Protein AF-A0A2V7G4Q3-F1 (afdb_monomer_lite)

Secondary structure (DSSP, 8-state):
--HHHHHHHHHHHHHHHHHHHHHHHTT-GGGHHHHHHHHHHHHHHHGGGGGHHHHHHHHHHHHHTTTTTT--HHHHHHHHHHHHHHHHHHHHHHHT----S-GGG--HHHHHH-HHHHHHHHHHHHHH-HHHH-

Radius of gyration: 17.04 Å; chains: 1; bounding box: 43×29×50 Å

pLDDT: mean 86.74, std 8.6, range [52.78, 95.44]

Foldseek 3Di:
DDPLVVLLVVLVVLQVQLVLLQCLLVVPCVNPPVSVVSNVQLLQAQALLSNLSSVLSNQLSCQSVCNVPPQHSVNSNVVSVCSSQVVLLVLCLVVVADDDPDSVPGDPSNSNSHDNSNVVNVVCCVVPNSVRSD

Sequence (134 aa):
MTSKARQELVGIGALVVGLFLGLTLLRLPITGSWGERIGSLLWRVFGAGSVLLPVLGIGWALAAFERLGTLSAGRAAALGGGLVVLLPYGIGTVTGAGFGPDYRTWGPTAKLVGVLPAALAHGVHQAVGTAGGV

Structure (mmCIF, N/CA/C/O backbone):
data_AF-A0A2V7G4Q3-F1
#
_entry.id   AF-A0A2V7G4Q3-F1
#
loop_
_atom_site.group_PDB
_atom_site.id
_atom_site.type_symbol
_atom_site.label_atom_id
_atom_site.label_alt_id
_atom_site.label_comp_id
_atom_site.label_asym_id
_atom_site.label_entity_id
_atom_site.label_seq_id
_atom_site.pdbx_PDB_ins_code
_atom_site.Cartn_x
_atom_site.Cartn_y
_atom_site.Cartn_z
_atom_site.occupancy
_atom_site.B_iso_or_equiv
_atom_site.auth_seq_id
_atom_site.auth_comp_id
_atom_site.auth_asym_id
_atom_site.auth_atom_id
_atom_site.pdbx_PDB_model_num
ATOM 1 N N . MET A 1 1 ? -16.862 -10.428 24.537 1.00 59.09 1 MET A N 1
ATOM 2 C CA . MET A 1 1 ? -16.761 -9.171 23.754 1.00 59.09 1 MET A CA 1
ATOM 3 C C . MET A 1 1 ? -17.852 -9.159 22.695 1.00 59.09 1 MET A C 1
ATOM 5 O O . MET A 1 1 ? -18.079 -10.193 22.078 1.00 59.09 1 MET A O 1
ATOM 9 N N . THR A 1 2 ? -18.534 -8.032 22.488 1.00 83.88 2 THR A N 1
ATOM 10 C CA . THR A 1 2 ? -19.569 -7.899 21.447 1.00 83.88 2 THR A CA 1
ATOM 11 C C . THR A 1 2 ? -18.935 -7.804 20.053 1.00 83.88 2 THR A C 1
ATOM 13 O O . THR A 1 2 ? -17.771 -7.421 19.915 1.00 83.88 2 THR A O 1
ATOM 16 N N . SER A 1 3 ? -19.683 -8.166 19.002 1.00 83.25 3 SER A N 1
ATOM 17 C CA . SER A 1 3 ? -19.181 -8.118 17.615 1.00 83.25 3 SER A CA 1
ATOM 18 C C . SER A 1 3 ? -18.736 -6.713 17.202 1.00 83.25 3 SER A C 1
ATOM 20 O O . SER A 1 3 ? -17.688 -6.548 16.581 1.00 83.25 3 SER A O 1
ATOM 22 N N . LYS A 1 4 ? -19.492 -5.706 17.644 1.00 85.25 4 LYS A N 1
ATOM 23 C CA . LYS A 1 4 ? -19.222 -4.292 17.396 1.00 85.25 4 LYS A CA 1
ATOM 24 C C . LYS A 1 4 ? -17.910 -3.819 18.027 1.00 85.25 4 LYS A C 1
ATOM 26 O O . LYS A 1 4 ? -17.068 -3.275 17.326 1.00 85.25 4 LYS A O 1
ATOM 31 N N . ALA A 1 5 ? -17.682 -4.122 19.307 1.00 86.88 5 ALA A N 1
ATOM 32 C CA . ALA A 1 5 ? -16.458 -3.711 20.003 1.00 86.88 5 ALA A CA 1
ATOM 33 C C . ALA A 1 5 ? -15.187 -4.296 19.359 1.00 86.88 5 ALA A C 1
ATOM 35 O O . ALA A 1 5 ? -14.160 -3.629 19.270 1.00 86.88 5 ALA A O 1
ATOM 36 N N . ARG A 1 6 ? -15.253 -5.539 18.862 1.00 86.88 6 ARG A N 1
ATOM 37 C CA . ARG A 1 6 ? -14.144 -6.150 18.113 1.00 86.88 6 ARG A CA 1
ATOM 38 C C . ARG A 1 6 ? -13.882 -5.417 16.795 1.00 86.88 6 ARG A C 1
ATOM 40 O O . ARG A 1 6 ? -12.728 -5.233 16.427 1.00 86.88 6 ARG A O 1
ATOM 47 N N . GLN A 1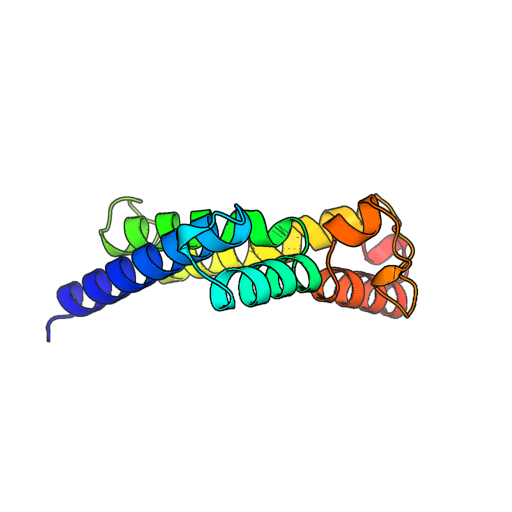 7 ? -14.935 -5.021 16.087 1.00 87.38 7 GLN A N 1
ATOM 48 C CA . GLN A 1 7 ? -14.814 -4.310 14.819 1.00 87.38 7 GLN A CA 1
ATOM 49 C C . GLN A 1 7 ? -14.208 -2.917 15.012 1.00 87.38 7 GLN A C 1
ATOM 51 O O . GLN A 1 7 ? -13.263 -2.567 14.313 1.00 87.38 7 GLN A O 1
ATOM 56 N N . GLU A 1 8 ? -14.672 -2.166 16.008 1.00 89.50 8 GLU A N 1
ATOM 57 C CA . GLU A 1 8 ? -14.113 -0.856 16.359 1.00 89.50 8 GLU A CA 1
ATOM 58 C C . GLU A 1 8 ? -12.635 -0.960 16.764 1.00 89.50 8 GLU A C 1
ATOM 60 O O . GLU A 1 8 ? -11.821 -0.161 16.309 1.00 89.50 8 GLU A O 1
ATOM 65 N N . LEU A 1 9 ? -12.249 -1.995 17.523 1.00 92.25 9 LEU A N 1
ATOM 66 C CA . LEU A 1 9 ? -10.846 -2.260 17.863 1.00 92.25 9 LEU A CA 1
ATOM 67 C C . LEU A 1 9 ? -9.980 -2.485 16.610 1.00 92.25 9 LEU A C 1
ATOM 69 O O . LEU A 1 9 ? -8.891 -1.922 16.503 1.00 92.25 9 LEU A O 1
ATOM 73 N N . VAL A 1 10 ? -10.469 -3.278 15.649 1.00 89.50 10 VAL A N 1
ATOM 74 C CA . VAL A 1 10 ? -9.794 -3.470 14.353 1.00 89.50 10 VAL A CA 1
ATOM 75 C C . VAL A 1 10 ? -9.679 -2.140 13.609 1.00 89.50 10 VAL A C 1
ATOM 77 O O . VAL A 1 10 ? -8.626 -1.853 13.048 1.00 89.50 10 VAL A O 1
ATOM 80 N N . GLY A 1 11 ? -10.721 -1.306 13.647 1.00 92.06 11 GLY A N 1
ATOM 81 C CA . GLY A 1 11 ? -10.710 0.026 13.049 1.00 92.06 11 GLY A CA 1
ATOM 82 C C . GLY A 1 11 ? -9.651 0.946 13.652 1.00 92.06 11 GLY A C 1
ATOM 83 O O . GLY A 1 11 ? -8.906 1.589 12.918 1.00 92.06 11 GLY A O 1
ATOM 84 N N . ILE A 1 12 ? -9.527 0.966 14.980 1.00 94.00 12 ILE A N 1
ATOM 85 C CA . ILE A 1 12 ? -8.483 1.725 15.681 1.00 94.00 12 ILE A CA 1
ATOM 86 C C . ILE A 1 12 ? -7.100 1.204 15.290 1.00 94.00 12 ILE A C 1
ATOM 88 O O . ILE A 1 12 ? -6.227 1.994 14.939 1.00 94.00 12 ILE A O 1
ATOM 92 N N . GLY A 1 13 ? -6.906 -0.118 15.296 1.00 94.38 13 GLY A N 1
ATOM 93 C CA . GLY A 1 13 ? -5.649 -0.734 14.876 1.00 94.38 13 GLY A CA 1
ATOM 94 C C . GLY A 1 13 ? -5.271 -0.351 13.444 1.00 94.38 13 GLY A C 1
ATOM 95 O O . GLY A 1 13 ? -4.148 0.086 13.201 1.00 94.38 13 GLY A O 1
ATOM 96 N N . ALA A 1 14 ? -6.220 -0.431 12.509 1.00 93.19 14 ALA A N 1
ATOM 97 C CA . ALA A 1 14 ? -6.019 -0.037 11.118 1.00 93.19 14 ALA A CA 1
ATOM 98 C C . ALA A 1 14 ? -5.668 1.452 10.978 1.00 93.19 14 ALA A C 1
ATOM 100 O O . ALA A 1 14 ? -4.779 1.795 10.199 1.00 93.19 14 ALA A O 1
ATOM 101 N N . LEU A 1 15 ? -6.308 2.328 11.760 1.00 93.25 15 LEU A N 1
ATOM 102 C CA . LEU A 1 15 ? -6.021 3.761 11.756 1.00 93.25 15 LEU A CA 1
ATOM 103 C C . LEU A 1 15 ? -4.614 4.059 12.279 1.00 93.25 15 LEU A C 1
ATOM 105 O O . LEU A 1 15 ? -3.873 4.808 11.648 1.00 93.25 15 LEU A O 1
ATOM 109 N N . VAL A 1 16 ? -4.236 3.461 13.412 1.00 95.44 16 VAL A N 1
ATOM 110 C CA . VAL A 1 16 ? -2.910 3.637 14.022 1.00 95.44 16 VAL A CA 1
ATOM 111 C C . VAL A 1 16 ? -1.821 3.150 13.071 1.00 95.44 16 VAL A C 1
ATOM 113 O O . VAL A 1 16 ? -0.852 3.868 12.831 1.00 95.44 16 VAL A O 1
ATOM 116 N N . VAL A 1 17 ? -2.002 1.965 12.481 1.00 93.69 17 VAL A N 1
ATOM 117 C CA . VAL A 1 17 ? -1.076 1.423 11.481 1.00 93.69 17 VAL A CA 1
ATOM 118 C C . VAL A 1 17 ? -1.024 2.328 10.253 1.00 93.69 17 VAL A C 1
ATOM 120 O O . VAL A 1 17 ? 0.064 2.697 9.829 1.00 93.69 17 VAL A O 1
ATOM 123 N N . GLY A 1 18 ? -2.166 2.744 9.703 1.00 93.25 18 GLY A N 1
ATOM 124 C CA . GLY A 1 18 ? -2.221 3.625 8.534 1.00 93.25 18 GLY A CA 1
ATOM 125 C C . GLY A 1 18 ? -1.513 4.959 8.763 1.00 93.25 18 GLY A C 1
ATOM 126 O O . GLY A 1 18 ? -0.705 5.381 7.936 1.00 93.25 18 GLY A O 1
ATOM 127 N N . LEU A 1 19 ? -1.756 5.595 9.910 1.00 92.12 19 LEU A N 1
ATOM 128 C CA . LEU A 1 19 ? -1.099 6.841 10.290 1.00 92.12 19 LEU A CA 1
ATOM 129 C C . LEU A 1 19 ? 0.408 6.644 10.455 1.00 92.12 19 LEU A C 1
ATOM 131 O O . LEU A 1 19 ? 1.183 7.414 9.894 1.00 92.12 19 LEU A O 1
ATOM 135 N N . PHE A 1 20 ? 0.824 5.597 11.173 1.00 92.00 20 PHE A N 1
ATOM 136 C CA . PHE A 1 20 ? 2.237 5.263 11.330 1.00 92.00 20 PHE A CA 1
ATOM 137 C C . PHE A 1 20 ? 2.903 5.083 9.965 1.00 92.00 20 PHE A C 1
ATOM 139 O O . PHE A 1 20 ? 3.893 5.749 9.676 1.00 92.00 20 PHE A O 1
ATOM 146 N N . LEU A 1 21 ? 2.313 4.269 9.087 1.00 92.19 21 LEU A N 1
ATOM 147 C CA . LEU A 1 21 ? 2.810 4.054 7.731 1.00 92.19 21 LEU A CA 1
ATOM 148 C C . LEU A 1 21 ? 2.912 5.368 6.947 1.00 92.19 21 LEU A C 1
ATOM 150 O O . LEU A 1 21 ? 3.928 5.608 6.298 1.00 92.19 21 LEU A O 1
ATOM 154 N N . GLY A 1 22 ? 1.926 6.258 7.070 1.00 90.38 22 GLY A N 1
ATOM 155 C CA . GLY A 1 22 ? 1.963 7.587 6.456 1.00 90.38 22 GLY A CA 1
ATOM 156 C C . GLY A 1 22 ? 3.150 8.419 6.931 1.00 90.38 22 GLY A C 1
ATOM 157 O O . GLY A 1 22 ? 3.910 8.935 6.113 1.00 90.38 22 GLY A O 1
ATOM 158 N N . LEU A 1 23 ? 3.369 8.482 8.245 1.00 89.94 23 LEU A N 1
ATOM 159 C CA . LEU A 1 23 ? 4.505 9.196 8.8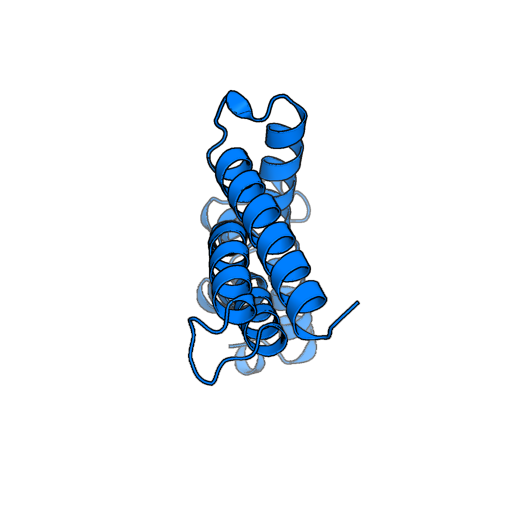30 1.00 89.94 23 LEU A CA 1
ATOM 160 C C . LEU A 1 23 ? 5.849 8.596 8.387 1.00 89.94 23 LEU A C 1
ATOM 162 O O . LEU A 1 23 ? 6.769 9.344 8.052 1.00 89.94 23 LEU A O 1
ATOM 166 N N . THR A 1 24 ? 5.948 7.261 8.323 1.00 88.81 24 THR A N 1
ATOM 167 C CA . THR A 1 24 ? 7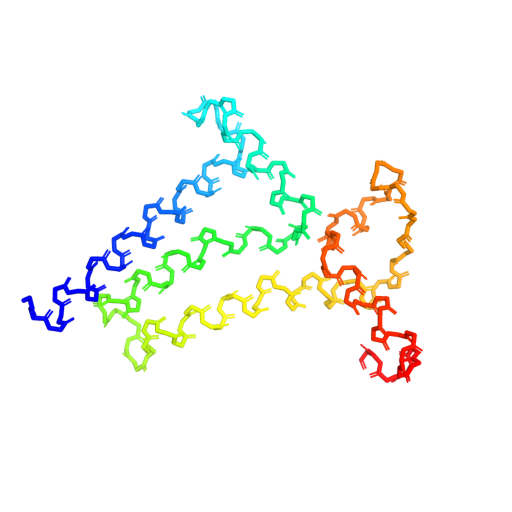.171 6.578 7.867 1.00 88.81 24 THR A CA 1
ATOM 168 C C . THR A 1 24 ? 7.475 6.835 6.391 1.00 88.81 24 THR A C 1
ATOM 170 O O . THR A 1 24 ? 8.635 7.017 6.023 1.00 88.81 24 THR A O 1
ATOM 173 N N . LEU A 1 25 ? 6.448 6.897 5.537 1.00 87.19 25 LEU A N 1
ATOM 174 C CA . LEU A 1 25 ? 6.607 7.138 4.101 1.00 87.19 25 LEU A CA 1
ATOM 175 C C . LEU A 1 25 ? 6.975 8.591 3.798 1.00 87.19 25 LEU A C 1
ATOM 177 O O . LEU A 1 25 ? 7.767 8.839 2.891 1.00 87.19 25 LEU A O 1
ATOM 181 N N . LEU A 1 26 ? 6.475 9.537 4.596 1.00 84.25 26 LEU A N 1
ATOM 182 C CA . LEU A 1 26 ? 6.866 10.948 4.531 1.00 84.25 26 LEU A CA 1
ATOM 183 C C . LEU A 1 26 ? 8.284 11.209 5.067 1.00 84.25 26 LEU A C 1
ATOM 185 O O . LEU A 1 26 ? 8.754 12.342 5.001 1.00 84.25 26 LEU A O 1
ATOM 189 N N . ARG A 1 27 ? 8.972 10.177 5.586 1.00 77.69 27 ARG A N 1
ATOM 190 C CA . ARG A 1 27 ? 10.319 10.263 6.177 1.00 77.69 27 ARG A CA 1
ATOM 191 C C . ARG A 1 27 ? 10.433 11.370 7.223 1.00 77.69 27 ARG A C 1
ATOM 193 O O . ARG A 1 27 ? 11.456 12.044 7.330 1.00 77.69 27 ARG A O 1
ATOM 200 N N . LEU A 1 28 ? 9.371 11.564 8.001 1.00 75.38 28 LEU A N 1
ATOM 201 C CA . LEU A 1 28 ? 9.395 12.526 9.089 1.00 75.38 28 LEU A CA 1
ATOM 202 C C . LEU A 1 28 ? 10.316 11.989 10.198 1.00 75.38 28 LEU A C 1
ATOM 204 O O . LEU A 1 28 ? 10.215 10.808 10.547 1.00 75.38 28 LEU A O 1
ATOM 208 N N . PRO A 1 29 ? 11.166 12.830 10.817 1.00 73.12 29 PRO A N 1
ATOM 209 C CA . PRO A 1 29 ? 12.102 12.403 11.868 1.00 73.12 29 PRO A CA 1
ATOM 210 C C . PRO A 1 29 ? 11.409 11.862 13.136 1.00 73.12 29 PRO A C 1
ATOM 212 O O . PRO A 1 29 ? 12.066 11.400 14.061 1.00 73.12 29 PRO A O 1
ATOM 215 N N . ILE A 1 30 ? 10.075 11.874 13.162 1.00 81.00 30 ILE A N 1
ATOM 216 C CA . ILE A 1 30 ? 9.207 11.421 14.248 1.00 81.00 30 ILE A CA 1
ATOM 217 C C . ILE A 1 30 ? 9.259 9.892 14.422 1.00 81.00 30 ILE A C 1
ATOM 219 O O . ILE A 1 30 ? 9.166 9.398 15.541 1.00 81.00 30 ILE A O 1
ATOM 223 N N . THR A 1 31 ? 9.423 9.118 13.342 1.00 83.69 31 THR A N 1
ATOM 224 C CA . THR A 1 31 ? 9.341 7.640 13.392 1.00 83.69 31 THR A CA 1
ATOM 225 C C . THR A 1 31 ? 10.676 6.936 13.672 1.00 83.69 31 THR A C 1
ATOM 227 O O . THR A 1 31 ? 10.731 5.704 13.722 1.00 83.69 31 THR A O 1
ATOM 230 N N . GLY A 1 32 ? 11.762 7.699 13.837 1.00 86.62 32 GLY A N 1
ATOM 231 C CA . GLY A 1 32 ? 13.108 7.179 14.090 1.00 86.62 32 GLY A CA 1
ATOM 232 C C . GLY A 1 32 ? 13.656 6.262 12.984 1.00 86.62 32 GLY A C 1
ATOM 233 O O . GLY A 1 32 ? 13.129 6.192 11.872 1.00 86.62 32 GLY A O 1
ATOM 234 N N . SER A 1 33 ? 14.719 5.517 13.306 1.00 89.12 33 SER A N 1
ATOM 235 C CA . SER A 1 33 ? 15.419 4.614 12.371 1.00 89.12 33 SER A CA 1
ATOM 236 C C . SER A 1 33 ? 14.558 3.448 11.872 1.00 89.12 33 SER A C 1
ATOM 238 O O . SER A 1 33 ? 14.757 2.940 10.767 1.00 89.12 33 SER A O 1
ATOM 240 N N . TRP A 1 34 ? 13.576 3.026 12.671 1.00 88.25 34 TRP A N 1
ATOM 241 C CA . TRP A 1 34 ? 12.608 2.004 12.282 1.00 88.25 34 TRP A CA 1
ATOM 242 C C . TRP A 1 34 ? 11.698 2.484 11.158 1.00 88.25 34 TRP A C 1
ATOM 244 O O . TRP A 1 34 ? 11.504 1.758 10.184 1.00 88.25 34 TRP A O 1
ATOM 254 N N . GLY A 1 35 ? 11.190 3.713 11.254 1.00 88.75 35 GLY A N 1
ATOM 255 C CA . GLY A 1 35 ? 10.343 4.277 10.213 1.00 88.75 35 GLY A CA 1
ATOM 256 C C . GLY A 1 35 ? 11.060 4.438 8.880 1.00 88.75 35 GLY A C 1
ATOM 257 O O . GLY A 1 35 ? 10.491 4.118 7.843 1.00 88.75 35 GLY A O 1
ATOM 258 N N . GLU A 1 36 ? 12.335 4.825 8.896 1.00 88.94 36 GLU A N 1
ATOM 259 C CA . GLU A 1 36 ? 13.139 4.916 7.675 1.00 88.94 36 GLU A CA 1
ATOM 260 C C . GLU A 1 36 ? 13.314 3.549 6.995 1.00 88.94 36 GLU A C 1
ATOM 262 O O . GLU A 1 36 ? 13.114 3.420 5.784 1.00 88.94 36 GLU A O 1
ATOM 267 N N . ARG A 1 37 ? 13.624 2.500 7.772 1.00 91.75 37 ARG A N 1
ATOM 268 C CA . ARG A 1 37 ? 13.750 1.129 7.247 1.00 91.75 37 ARG A CA 1
ATOM 269 C C . ARG A 1 37 ? 12.432 0.618 6.679 1.00 91.75 37 ARG A C 1
ATOM 271 O O . ARG A 1 37 ? 12.428 0.069 5.579 1.00 91.75 37 ARG A O 1
ATOM 278 N N . ILE A 1 38 ? 11.330 0.810 7.403 1.00 92.88 38 ILE A N 1
ATOM 279 C CA . ILE A 1 38 ? 9.995 0.375 6.977 1.00 92.88 38 ILE A CA 1
ATOM 280 C C . ILE A 1 38 ? 9.560 1.143 5.728 1.00 92.88 38 ILE A C 1
ATOM 282 O O . ILE A 1 38 ? 9.178 0.519 4.743 1.00 92.88 38 ILE A O 1
ATOM 286 N N . GLY A 1 39 ? 9.681 2.471 5.718 1.00 92.31 39 GLY A N 1
ATOM 287 C CA . GLY A 1 39 ? 9.327 3.302 4.568 1.00 92.31 39 GLY A CA 1
ATOM 288 C C . GLY A 1 39 ? 10.152 2.957 3.325 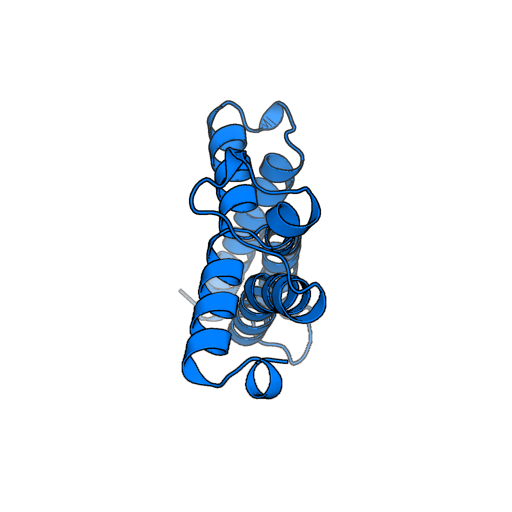1.00 92.31 39 GLY A C 1
ATOM 289 O O . GLY A 1 39 ? 9.600 2.804 2.238 1.00 92.31 39 GLY A O 1
ATOM 290 N N . SER A 1 40 ? 11.464 2.748 3.486 1.00 92.00 40 SER A N 1
ATOM 291 C CA . SER A 1 40 ? 12.354 2.308 2.403 1.00 92.00 40 SER A CA 1
ATOM 292 C C . SER A 1 40 ? 11.978 0.923 1.870 1.00 92.00 40 SER A C 1
ATOM 294 O O . SER A 1 40 ? 11.928 0.718 0.656 1.00 92.00 40 SER A O 1
ATOM 296 N N . LEU A 1 41 ? 11.655 -0.021 2.762 1.00 94.25 41 LEU A N 1
ATOM 297 C CA . LEU A 1 41 ? 11.204 -1.356 2.381 1.00 94.25 41 LEU A CA 1
ATOM 298 C C . LEU A 1 41 ? 9.872 -1.303 1.626 1.00 94.25 41 LEU A C 1
ATOM 300 O O . LEU A 1 41 ? 9.759 -1.916 0.570 1.00 94.25 41 LEU A O 1
ATOM 304 N N . LEU A 1 42 ? 8.889 -0.553 2.125 1.00 94.31 42 LEU A N 1
ATOM 305 C CA . LEU A 1 42 ? 7.579 -0.416 1.488 1.00 94.31 42 LEU A CA 1
ATOM 306 C C . LEU A 1 42 ? 7.686 0.217 0.107 1.00 94.31 42 LEU A C 1
ATOM 308 O O . LEU A 1 42 ? 7.107 -0.309 -0.839 1.00 94.31 42 LEU A O 1
ATOM 312 N N . TRP A 1 43 ? 8.475 1.283 -0.024 1.00 94.44 43 TRP A N 1
ATOM 313 C CA . TRP A 1 43 ? 8.738 1.907 -1.315 1.00 94.44 43 TRP A CA 1
ATOM 314 C C . TRP A 1 43 ? 9.440 0.943 -2.276 1.00 94.44 43 TRP A C 1
ATOM 316 O O . TRP A 1 43 ? 9.071 0.834 -3.438 1.00 94.44 43 TRP A O 1
ATOM 326 N N . ARG A 1 44 ? 10.431 0.181 -1.800 1.00 93.81 44 ARG A N 1
ATOM 327 C CA . ARG A 1 44 ? 11.126 -0.809 -2.632 1.00 93.81 44 ARG A CA 1
ATOM 328 C C . ARG A 1 44 ? 10.205 -1.947 -3.074 1.00 93.81 44 ARG A C 1
ATOM 330 O O . ARG A 1 44 ? 10.305 -2.393 -4.212 1.00 93.81 44 ARG A O 1
ATOM 337 N N . VAL A 1 45 ? 9.347 -2.448 -2.188 1.00 94.44 45 VAL A N 1
ATOM 338 C CA . VAL A 1 45 ? 8.493 -3.614 -2.462 1.00 94.44 45 VAL A CA 1
ATOM 339 C C . VAL A 1 45 ? 7.277 -3.232 -3.302 1.00 94.44 45 VAL A C 1
ATOM 341 O O . VAL A 1 45 ? 7.021 -3.894 -4.304 1.00 94.44 45 VAL A O 1
ATOM 344 N N . PHE A 1 46 ? 6.558 -2.175 -2.921 1.00 94.25 46 PHE A N 1
ATOM 345 C CA . PHE A 1 46 ? 5.271 -1.790 -3.515 1.00 94.25 46 PHE A CA 1
ATOM 346 C C . PHE A 1 46 ? 5.342 -0.555 -4.422 1.00 94.25 46 PHE A C 1
ATOM 348 O O . PHE A 1 46 ? 4.343 -0.213 -5.053 1.00 94.25 46 PHE A O 1
ATOM 355 N N . GLY A 1 47 ? 6.483 0.138 -4.482 1.00 93.69 47 GLY A N 1
ATOM 356 C CA . GLY A 1 47 ? 6.628 1.347 -5.290 1.00 93.69 47 GLY A CA 1
ATOM 357 C C . GLY A 1 47 ? 5.623 2.422 -4.879 1.00 93.69 47 GLY A C 1
ATOM 358 O O . GLY A 1 47 ? 5.337 2.615 -3.699 1.00 93.69 47 GLY A O 1
ATOM 359 N N . ALA A 1 48 ? 5.018 3.071 -5.870 1.00 93.81 48 ALA A N 1
ATOM 360 C CA . ALA A 1 48 ? 3.960 4.060 -5.700 1.00 93.81 48 ALA A CA 1
ATOM 361 C C . ALA A 1 48 ? 2.724 3.502 -4.972 1.00 93.81 48 ALA A C 1
ATOM 363 O O . ALA A 1 48 ? 2.012 4.258 -4.311 1.00 93.81 48 ALA A O 1
ATOM 364 N N . GLY A 1 49 ? 2.495 2.184 -5.019 1.00 93.56 49 GLY A N 1
ATOM 365 C CA . GLY A 1 49 ? 1.425 1.525 -4.273 1.00 93.56 49 GLY A CA 1
ATOM 366 C C . GLY A 1 49 ? 1.534 1.719 -2.759 1.00 93.56 49 GLY A C 1
ATOM 367 O O . GLY A 1 49 ? 0.516 1.736 -2.068 1.00 93.56 49 GLY A O 1
ATOM 368 N N . SER A 1 50 ? 2.738 1.963 -2.224 1.00 94.44 50 SER A N 1
ATOM 369 C CA . SER A 1 50 ? 2.915 2.215 -0.790 1.00 94.44 50 SER A CA 1
ATOM 370 C C . SER A 1 50 ? 2.167 3.461 -0.312 1.00 94.44 50 SER A C 1
ATOM 372 O O . SER A 1 50 ? 1.732 3.502 0.834 1.00 94.44 50 SER A O 1
ATOM 374 N N . VAL A 1 51 ? 1.969 4.460 -1.182 1.00 93.06 51 VAL A N 1
ATOM 375 C CA . VAL A 1 51 ? 1.243 5.706 -0.865 1.00 93.06 51 VAL A CA 1
ATOM 376 C C . VAL A 1 51 ? -0.230 5.438 -0.541 1.00 93.06 51 VAL A C 1
ATOM 378 O O . VAL A 1 51 ? -0.868 6.226 0.152 1.00 93.06 51 VAL A O 1
ATOM 381 N N . LEU A 1 52 ? -0.769 4.299 -0.981 1.00 93.81 52 LEU A N 1
ATOM 382 C CA . LEU A 1 52 ? -2.139 3.893 -0.689 1.00 93.81 52 LEU A CA 1
ATOM 383 C C . LEU A 1 52 ? -2.284 3.182 0.662 1.00 93.81 52 LEU A C 1
ATOM 385 O O . LEU A 1 52 ? -3.399 3.079 1.159 1.00 93.81 52 LEU A O 1
ATOM 389 N N . LEU A 1 53 ? -1.199 2.727 1.300 1.00 94.00 53 LEU A N 1
ATOM 390 C CA . LEU A 1 53 ? -1.268 2.035 2.598 1.00 94.00 53 LEU A CA 1
ATOM 391 C C . LEU A 1 53 ? -1.818 2.912 3.742 1.00 94.00 53 LEU A C 1
ATOM 393 O O . LEU A 1 53 ? -2.643 2.423 4.517 1.00 94.00 53 LEU A O 1
ATOM 397 N N . PRO A 1 54 ? -1.445 4.200 3.866 1.00 92.81 54 PRO A N 1
ATOM 398 C CA . PRO A 1 54 ? -2.064 5.093 4.844 1.00 92.81 54 PRO A CA 1
ATOM 399 C C . PRO A 1 54 ? -3.554 5.308 4.556 1.00 92.81 54 PRO A C 1
ATOM 401 O O . PRO A 1 54 ? -4.380 5.257 5.467 1.00 92.81 54 PRO A O 1
ATOM 404 N N . VAL A 1 55 ? -3.905 5.479 3.275 1.00 93.38 55 VAL A N 1
ATOM 405 C CA . VAL A 1 55 ? -5.292 5.661 2.817 1.00 93.38 55 VAL A CA 1
ATOM 406 C C . VAL A 1 55 ? -6.130 4.414 3.106 1.00 93.38 55 VAL A C 1
ATOM 408 O O . VAL A 1 55 ? -7.257 4.535 3.577 1.00 93.38 55 VAL A O 1
ATOM 411 N N . LEU A 1 56 ? -5.567 3.220 2.903 1.00 92.94 56 LEU A N 1
ATOM 412 C CA . LEU A 1 56 ? -6.165 1.941 3.282 1.00 92.94 56 LEU A CA 1
ATOM 413 C C . LEU A 1 56 ? -6.475 1.907 4.779 1.00 92.94 56 LEU A C 1
ATOM 415 O O . LEU A 1 56 ? -7.587 1.545 5.147 1.00 92.94 56 LEU A O 1
ATOM 419 N N . GLY A 1 57 ? -5.521 2.280 5.637 1.00 92.75 57 GLY A N 1
ATOM 420 C CA . GLY A 1 57 ? -5.734 2.289 7.087 1.00 92.75 57 GLY A CA 1
ATOM 421 C C . GLY A 1 57 ? -6.887 3.207 7.498 1.00 92.75 57 GLY A C 1
ATOM 422 O O . GLY A 1 57 ? -7.746 2.805 8.282 1.00 92.75 57 GLY A O 1
ATOM 423 N N . ILE A 1 58 ? -6.971 4.396 6.892 1.00 91.81 58 ILE A N 1
ATOM 424 C CA . ILE A 1 58 ? -8.081 5.338 7.102 1.00 91.81 58 ILE A CA 1
ATOM 425 C C . ILE A 1 58 ? -9.401 4.749 6.588 1.00 91.81 58 ILE A C 1
ATOM 427 O O . ILE A 1 58 ? -10.387 4.714 7.320 1.00 91.81 58 ILE A O 1
ATOM 431 N N . GLY A 1 59 ? -9.435 4.251 5.350 1.00 91.31 59 GLY A N 1
ATOM 432 C CA . GLY A 1 59 ? -10.640 3.682 4.744 1.00 91.31 59 GLY A CA 1
ATOM 433 C C . GLY A 1 59 ? -11.156 2.454 5.497 1.00 91.31 59 GLY A C 1
ATOM 434 O O . GLY A 1 59 ? -12.358 2.310 5.713 1.00 91.31 59 GLY A O 1
ATOM 435 N N . TRP A 1 60 ? -10.253 1.598 5.972 1.00 92.00 60 TRP A N 1
ATOM 436 C CA . TRP A 1 60 ? -10.600 0.441 6.788 1.00 92.00 60 TRP A CA 1
ATOM 437 C C . TRP A 1 60 ? -11.145 0.868 8.154 1.00 92.00 60 TRP A C 1
ATOM 439 O O . TRP A 1 60 ? -12.179 0.355 8.581 1.00 92.00 60 TRP A O 1
ATOM 449 N N . ALA A 1 61 ? -10.532 1.857 8.809 1.00 92.88 61 ALA A N 1
ATOM 450 C CA . ALA A 1 61 ? -11.061 2.413 10.049 1.00 92.88 61 ALA A CA 1
ATOM 451 C C . ALA A 1 61 ? -12.477 2.973 9.858 1.00 92.88 61 ALA A C 1
ATOM 453 O O . ALA A 1 61 ? -13.391 2.614 10.598 1.00 92.88 61 ALA A O 1
ATOM 454 N N . LEU A 1 62 ? -12.694 3.779 8.816 1.00 91.50 62 LEU A N 1
ATOM 455 C CA . LEU A 1 62 ? -14.012 4.329 8.497 1.00 91.50 62 LEU A CA 1
ATOM 456 C C . LEU A 1 62 ? -15.052 3.227 8.254 1.00 91.50 62 LEU A C 1
ATOM 458 O O . LEU A 1 62 ? -16.168 3.317 8.764 1.00 91.50 62 LEU A O 1
ATOM 462 N N . ALA A 1 63 ? -14.691 2.165 7.533 1.00 90.81 63 ALA A N 1
ATOM 463 C CA . ALA A 1 63 ? -15.565 1.012 7.325 1.00 90.81 63 ALA A CA 1
ATOM 464 C C . ALA A 1 63 ? -15.879 0.270 8.635 1.00 90.81 63 ALA A C 1
ATOM 466 O O . ALA A 1 63 ? -17.007 -0.166 8.856 1.00 90.81 63 ALA A O 1
ATOM 467 N N . ALA A 1 64 ? -14.891 0.132 9.520 1.00 89.56 64 ALA A N 1
ATOM 468 C CA . ALA A 1 64 ? -15.054 -0.521 10.812 1.00 89.56 64 ALA A CA 1
ATOM 469 C C . ALA A 1 64 ? -16.004 0.252 11.743 1.00 89.56 64 ALA A C 1
ATOM 471 O O . ALA A 1 64 ? -16.798 -0.375 12.439 1.00 89.56 64 ALA A O 1
ATOM 472 N N . PHE A 1 65 ? -15.991 1.586 11.681 1.00 90.00 65 PHE A N 1
ATOM 473 C CA . PHE A 1 65 ? -16.925 2.471 12.386 1.00 90.00 65 PHE A CA 1
ATOM 474 C C . PHE A 1 65 ? -18.256 2.699 11.645 1.00 90.00 65 PHE A C 1
ATOM 476 O O . PHE A 1 65 ? -18.988 3.628 11.986 1.00 90.00 65 PHE A O 1
ATOM 483 N N . GLU A 1 66 ? -18.558 1.896 10.617 1.00 88.31 66 GLU A N 1
ATOM 484 C CA . GLU A 1 66 ? -19.792 1.982 9.814 1.00 88.31 66 GLU A CA 1
ATOM 485 C C . GLU A 1 66 ? -19.995 3.356 9.135 1.00 88.31 66 GLU A C 1
ATOM 487 O O . GLU A 1 66 ? -21.106 3.751 8.790 1.00 88.31 66 GLU A O 1
ATOM 492 N N . ARG A 1 67 ? -18.907 4.103 8.893 1.00 87.69 67 ARG A N 1
ATOM 493 C CA . ARG A 1 67 ? -18.936 5.436 8.260 1.00 87.69 67 ARG A CA 1
ATOM 494 C C . ARG A 1 67 ? -18.966 5.399 6.734 1.00 87.69 67 ARG A C 1
ATOM 496 O O . ARG A 1 67 ? -19.213 6.431 6.121 1.00 87.69 67 ARG A O 1
ATOM 503 N N . LEU A 1 68 ? -18.741 4.234 6.123 1.00 80.81 68 LEU A N 1
ATOM 504 C CA . LEU A 1 68 ? -18.753 4.039 4.663 1.00 80.81 68 LEU A CA 1
ATOM 505 C C . LEU A 1 68 ? -20.046 3.378 4.146 1.00 80.81 68 LEU A C 1
ATOM 507 O O . LEU A 1 68 ? -20.069 2.821 3.048 1.00 80.81 68 LEU A O 1
ATOM 511 N N . GLY A 1 69 ? -21.128 3.424 4.930 1.00 82.94 69 GLY A N 1
ATOM 512 C CA . GLY A 1 69 ? -22.429 2.882 4.539 1.00 82.94 69 GLY A CA 1
ATOM 513 C C . GLY A 1 69 ? -22.398 1.362 4.364 1.00 82.94 69 GLY A C 1
ATOM 514 O O . GLY A 1 69 ? -22.155 0.626 5.315 1.00 82.94 69 GLY A O 1
ATOM 515 N N . THR A 1 70 ? -22.647 0.879 3.143 1.00 84.25 70 THR A N 1
ATOM 516 C CA . THR A 1 70 ? -22.742 -0.561 2.824 1.00 84.25 70 THR A CA 1
ATOM 517 C C . THR A 1 70 ? -21.384 -1.265 2.707 1.00 84.25 70 THR A C 1
ATOM 519 O O . THR A 1 70 ? -21.321 -2.494 2.570 1.00 84.25 70 THR A O 1
ATOM 522 N N . LEU A 1 71 ? -20.279 -0.515 2.748 1.00 82.62 71 LEU A N 1
ATOM 523 C CA . LEU A 1 71 ? -18.940 -1.068 2.607 1.00 82.62 71 LEU A CA 1
ATOM 524 C C . LEU A 1 71 ? -18.436 -1.631 3.943 1.00 82.62 71 LEU A C 1
ATOM 526 O O . LEU A 1 71 ? -17.957 -0.905 4.811 1.00 82.62 71 LEU A O 1
ATOM 530 N N . SER A 1 72 ? -18.500 -2.954 4.092 1.00 87.19 72 SER A N 1
ATOM 531 C CA . SER A 1 72 ? -17.930 -3.641 5.259 1.00 87.19 72 SER A CA 1
ATOM 532 C C . SER A 1 72 ? -16.409 -3.453 5.354 1.00 87.19 72 SER A C 1
ATOM 534 O O . SER A 1 72 ? -15.728 -3.393 4.326 1.00 87.19 72 SER A O 1
ATOM 536 N N . ALA A 1 73 ? -15.868 -3.511 6.573 1.00 85.44 73 ALA A N 1
ATOM 537 C CA . ALA A 1 73 ? -14.432 -3.439 6.851 1.00 85.44 73 ALA A CA 1
ATOM 538 C C . ALA A 1 73 ? -13.582 -4.407 6.004 1.00 85.44 73 ALA A C 1
ATOM 540 O O . ALA A 1 73 ? -12.577 -4.000 5.427 1.00 85.44 73 ALA A O 1
ATOM 541 N N . GLY A 1 74 ? -14.019 -5.663 5.856 1.00 86.19 74 GLY A N 1
ATOM 542 C CA . GLY A 1 74 ? -13.307 -6.655 5.040 1.00 86.19 74 GLY A CA 1
ATOM 543 C C . GLY A 1 74 ? -13.263 -6.296 3.552 1.00 86.19 74 GLY A C 1
ATOM 544 O O . GLY A 1 74 ? -12.224 -6.439 2.915 1.00 86.19 74 GLY A O 1
ATOM 545 N N . ARG A 1 75 ? -14.362 -5.763 3.001 1.00 88.50 75 ARG A N 1
ATOM 546 C CA . ARG A 1 75 ? -14.411 -5.294 1.604 1.00 88.50 75 ARG A CA 1
ATOM 547 C C . ARG A 1 75 ? -13.525 -4.070 1.386 1.00 88.50 75 ARG A C 1
ATOM 549 O O . ARG A 1 75 ? -12.821 -4.020 0.386 1.00 88.50 75 ARG A O 1
ATOM 556 N N . ALA A 1 76 ? -13.520 -3.120 2.322 1.00 89.88 76 ALA A N 1
ATOM 557 C CA . ALA A 1 76 ? -12.635 -1.956 2.259 1.00 89.88 76 ALA A CA 1
ATOM 558 C C . ALA A 1 76 ? -11.153 -2.371 2.262 1.00 89.88 76 ALA A C 1
ATOM 560 O O . ALA A 1 76 ? -10.376 -1.891 1.436 1.00 89.88 76 ALA A O 1
ATOM 561 N N . ALA A 1 77 ? -10.785 -3.317 3.133 1.00 87.88 77 ALA A N 1
ATOM 562 C CA . ALA A 1 77 ? -9.434 -3.863 3.198 1.00 87.88 77 ALA A CA 1
ATOM 563 C C . ALA A 1 77 ? -9.037 -4.588 1.901 1.00 87.88 77 ALA A C 1
ATOM 565 O O . ALA A 1 77 ? -7.952 -4.352 1.375 1.00 87.88 77 ALA A O 1
ATOM 566 N N . ALA A 1 78 ? -9.925 -5.428 1.358 1.00 91.69 78 ALA A N 1
ATOM 567 C CA . ALA A 1 78 ? -9.679 -6.143 0.107 1.00 91.69 78 ALA A CA 1
ATOM 568 C C . ALA A 1 78 ? -9.501 -5.185 -1.081 1.00 91.69 78 ALA A C 1
ATOM 570 O O . ALA A 1 78 ? -8.563 -5.343 -1.858 1.00 91.69 78 ALA A O 1
ATOM 571 N N . LEU A 1 79 ? -10.359 -4.164 -1.196 1.00 91.00 79 LEU A N 1
ATOM 572 C CA . LEU A 1 79 ? -10.273 -3.167 -2.264 1.00 91.00 79 LEU A CA 1
ATOM 573 C C . LEU A 1 79 ? -8.975 -2.369 -2.190 1.00 91.00 79 LEU A C 1
ATOM 575 O O . LEU A 1 79 ? -8.261 -2.266 -3.185 1.00 91.00 79 LEU A O 1
ATOM 579 N N . GLY A 1 80 ? -8.645 -1.823 -1.019 1.00 90.88 80 GLY A N 1
ATOM 580 C CA . GLY A 1 80 ? -7.424 -1.040 -0.888 1.00 90.88 80 GLY A CA 1
ATOM 581 C C . GLY A 1 80 ? -6.165 -1.903 -1.026 1.00 90.88 80 GLY A C 1
ATOM 582 O O . GLY A 1 80 ? -5.215 -1.476 -1.671 1.00 90.88 80 GLY A O 1
ATOM 583 N N . GLY A 1 81 ? -6.162 -3.130 -0.493 1.00 91.81 81 GLY A N 1
ATOM 584 C CA . GLY A 1 81 ? -5.054 -4.073 -0.659 1.00 91.81 81 GLY A CA 1
ATOM 585 C C . GLY A 1 81 ? -4.847 -4.465 -2.122 1.00 91.81 81 GLY A C 1
ATOM 586 O O . GLY A 1 81 ? -3.716 -4.478 -2.604 1.00 91.81 81 GLY A O 1
ATOM 587 N N . GLY A 1 82 ? -5.942 -4.694 -2.853 1.00 92.50 82 GLY A N 1
ATOM 588 C CA . GLY A 1 82 ? -5.916 -4.896 -4.298 1.00 92.50 82 GLY A CA 1
ATOM 589 C C . GLY A 1 82 ? -5.319 -3.695 -5.028 1.00 92.50 82 GLY A C 1
ATOM 590 O O . GLY A 1 82 ? -4.399 -3.865 -5.818 1.00 92.50 82 GLY A O 1
ATOM 591 N N . LEU A 1 83 ? -5.763 -2.476 -4.714 1.00 93.25 83 LEU A N 1
ATOM 592 C CA . LEU A 1 83 ? -5.255 -1.235 -5.314 1.00 93.25 83 LEU A CA 1
ATOM 593 C C . LEU A 1 83 ? -3.760 -0.993 -5.055 1.00 93.25 83 LEU A C 1
ATOM 595 O O . LEU A 1 83 ? -3.058 -0.563 -5.969 1.00 93.25 83 LEU A O 1
ATOM 599 N N . VAL A 1 84 ? -3.259 -1.308 -3.854 1.00 94.81 84 VAL A N 1
ATOM 600 C CA . VAL A 1 84 ? -1.828 -1.202 -3.499 1.00 94.81 84 VAL A CA 1
ATOM 601 C C . VAL A 1 84 ? -0.945 -2.007 -4.457 1.00 94.81 84 VAL A C 1
ATOM 603 O O . VAL A 1 84 ? 0.176 -1.594 -4.733 1.00 94.81 84 VAL A O 1
ATOM 606 N N . VAL A 1 85 ? -1.435 -3.134 -4.979 1.00 92.69 85 VAL A N 1
ATOM 607 C CA . VAL A 1 85 ? -0.683 -3.995 -5.906 1.00 92.69 85 VAL A CA 1
ATOM 608 C C . VAL A 1 85 ? -1.042 -3.708 -7.363 1.00 92.69 85 VAL A C 1
ATOM 610 O O . VAL A 1 85 ? -0.162 -3.618 -8.216 1.00 92.69 85 VAL A O 1
ATOM 613 N N . LEU A 1 86 ? -2.331 -3.543 -7.654 1.00 92.75 86 LEU A N 1
ATOM 614 C CA . LEU A 1 86 ? -2.847 -3.424 -9.013 1.00 92.75 86 LEU A CA 1
ATOM 615 C C . LEU A 1 86 ? -2.443 -2.103 -9.671 1.00 92.75 86 LEU A C 1
ATOM 617 O O . LEU A 1 86 ? -2.117 -2.092 -10.854 1.00 92.75 86 LEU A O 1
ATOM 621 N N . LEU A 1 87 ? -2.419 -1.001 -8.914 1.00 93.00 87 LEU A N 1
ATOM 622 C CA . LEU A 1 87 ? -2.012 0.299 -9.443 1.00 93.00 87 LEU A CA 1
ATOM 623 C C . LEU A 1 87 ? -0.558 0.275 -9.958 1.00 93.00 87 LEU A C 1
ATOM 625 O O . LEU A 1 87 ? -0.348 0.573 -11.134 1.00 93.00 87 LEU A O 1
ATOM 629 N N . PRO A 1 88 ? 0.453 -0.105 -9.151 1.00 91.31 88 PRO A N 1
ATOM 630 C CA . PRO A 1 88 ? 1.821 -0.202 -9.651 1.00 91.31 88 PRO A CA 1
ATOM 631 C C . PRO A 1 88 ? 2.006 -1.294 -10.711 1.00 91.31 88 PRO A C 1
ATOM 633 O O . PRO A 1 88 ? 2.793 -1.093 -11.633 1.00 91.31 88 PRO A O 1
ATOM 636 N N . TYR A 1 89 ? 1.265 -2.407 -10.646 1.00 89.06 89 TYR A N 1
ATOM 637 C CA . TYR A 1 89 ? 1.252 -3.408 -11.720 1.00 89.06 89 TYR A CA 1
ATOM 638 C C . TYR A 1 89 ? 0.816 -2.790 -13.059 1.00 89.06 89 TYR A C 1
ATOM 640 O O . TYR A 1 89 ? 1.505 -2.956 -14.064 1.00 89.06 89 TYR A O 1
ATOM 648 N N . GLY A 1 90 ? -0.277 -2.018 -13.066 1.00 86.81 90 GLY A N 1
ATOM 649 C CA . GLY A 1 90 ? -0.762 -1.299 -14.247 1.00 86.81 90 GLY A CA 1
ATOM 650 C C . GLY A 1 90 ? 0.261 -0.299 -14.793 1.00 86.81 90 GLY A C 1
ATOM 651 O O . GLY A 1 90 ? 0.460 -0.203 -15.999 1.00 86.81 90 GLY A O 1
ATOM 652 N N . ILE A 1 91 ? 0.985 0.398 -13.911 1.00 86.31 91 ILE A N 1
ATOM 653 C CA . ILE A 1 91 ? 2.099 1.264 -14.327 1.00 86.31 91 ILE A CA 1
ATOM 654 C C . ILE A 1 91 ? 3.179 0.433 -15.029 1.00 86.31 91 ILE A C 1
ATOM 656 O O . ILE A 1 91 ? 3.634 0.809 -16.108 1.00 86.31 91 ILE A O 1
ATOM 660 N N . GLY A 1 92 ? 3.592 -0.693 -14.444 1.00 85.19 92 GLY A N 1
ATOM 661 C CA . GLY A 1 92 ? 4.640 -1.549 -15.003 1.00 85.19 92 GLY A CA 1
ATOM 662 C C . GLY A 1 92 ? 4.290 -2.124 -16.375 1.00 85.19 92 GLY A C 1
ATOM 663 O O . GLY A 1 92 ? 5.134 -2.110 -17.270 1.00 85.19 92 GLY A O 1
ATOM 664 N N . THR A 1 93 ? 3.049 -2.574 -16.553 1.00 84.44 93 THR A N 1
ATOM 665 C CA . THR A 1 93 ? 2.560 -3.143 -17.818 1.00 84.44 93 THR A CA 1
ATOM 666 C C . THR A 1 93 ? 2.437 -2.083 -18.912 1.00 84.44 93 THR A C 1
ATOM 668 O O . THR A 1 93 ? 3.019 -2.252 -19.980 1.00 84.44 93 THR A O 1
ATOM 671 N N . VAL A 1 94 ? 1.784 -0.948 -18.632 1.00 85.06 94 VAL A N 1
ATOM 672 C CA . VAL A 1 94 ? 1.558 0.128 -19.616 1.00 85.06 94 VAL A CA 1
ATOM 673 C C . VAL A 1 94 ? 2.854 0.829 -20.020 1.00 85.06 94 VAL A C 1
ATOM 675 O O . VAL A 1 94 ? 3.028 1.196 -21.180 1.00 85.06 94 VAL A O 1
ATOM 678 N N . THR A 1 95 ? 3.782 1.030 -19.082 1.00 80.94 95 THR A N 1
ATOM 679 C CA . THR A 1 95 ? 5.048 1.725 -19.379 1.00 80.94 95 THR A CA 1
ATOM 680 C C . THR A 1 95 ? 6.101 0.821 -20.017 1.00 80.94 95 THR A C 1
ATOM 682 O O . THR A 1 95 ? 7.131 1.327 -20.461 1.00 80.94 95 THR A O 1
ATOM 685 N N . GLY A 1 96 ? 5.882 -0.500 -20.041 1.00 72.31 96 GLY A N 1
ATOM 686 C CA . GLY A 1 96 ? 6.876 -1.465 -2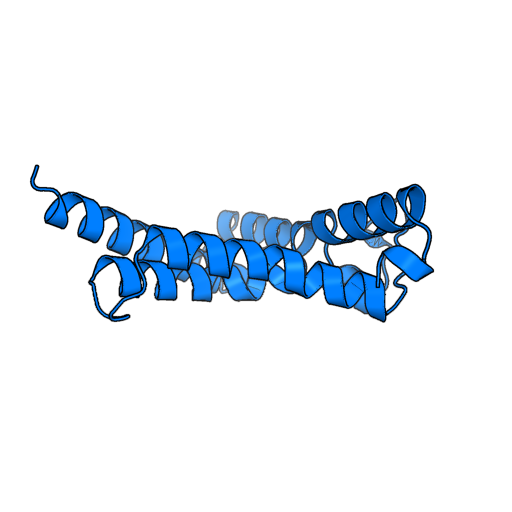0.514 1.00 72.31 96 GLY A CA 1
ATOM 687 C C . GLY A 1 96 ? 8.192 -1.389 -19.735 1.00 72.31 96 GLY A C 1
ATOM 688 O O . GLY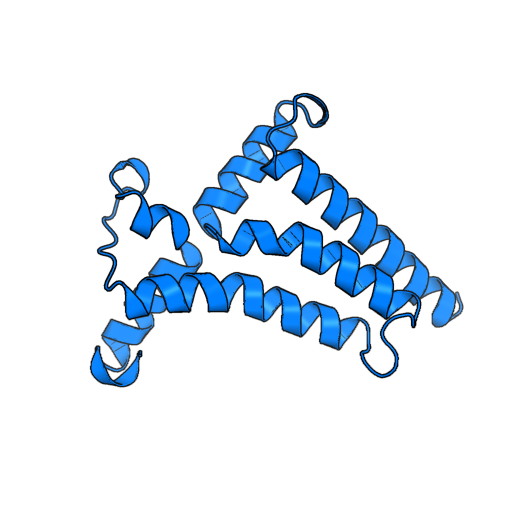 A 1 96 ? 9.259 -1.619 -20.305 1.00 72.31 96 GLY A O 1
ATOM 689 N N . ALA A 1 97 ? 8.140 -0.999 -18.456 1.00 72.31 97 ALA A N 1
ATOM 690 C CA . ALA A 1 97 ? 9.335 -0.748 -17.663 1.00 72.31 97 ALA A CA 1
ATOM 691 C C . ALA A 1 97 ? 10.236 -1.995 -17.615 1.00 72.31 97 ALA A C 1
ATOM 693 O O . ALA A 1 97 ? 9.824 -3.072 -17.190 1.00 72.31 97 ALA A O 1
ATOM 694 N N . GLY A 1 98 ? 11.491 -1.838 -18.041 1.00 69.88 98 GLY A N 1
ATOM 695 C CA . GLY A 1 98 ? 12.500 -2.888 -17.940 1.00 69.88 98 GLY A CA 1
ATOM 696 C C . GLY A 1 98 ? 12.987 -3.046 -16.500 1.00 69.88 98 GLY A C 1
ATOM 697 O O . GLY A 1 98 ? 13.514 -2.101 -15.909 1.00 69.88 98 GLY A O 1
ATOM 698 N N . PHE A 1 99 ? 12.840 -4.247 -15.941 1.00 80.31 99 PHE A N 1
ATOM 699 C CA . PHE A 1 99 ? 13.265 -4.571 -14.578 1.00 80.31 99 PHE A CA 1
ATOM 700 C C . PHE A 1 99 ? 14.591 -5.338 -14.609 1.00 80.31 99 PHE A C 1
ATOM 702 O O . PHE A 1 99 ? 14.631 -6.527 -14.916 1.00 80.31 99 PHE A O 1
ATOM 709 N N . GLY A 1 100 ? 15.697 -4.651 -14.315 1.00 79.31 100 GLY A N 1
ATOM 710 C CA . GLY A 1 100 ? 17.003 -5.300 -14.151 1.00 79.31 100 GLY A CA 1
ATOM 711 C C . GLY A 1 100 ? 17.086 -6.130 -12.857 1.00 79.31 100 GLY A C 1
ATOM 712 O O . GLY A 1 100 ? 16.273 -5.936 -11.953 1.00 79.31 100 GLY A O 1
ATOM 713 N N . PRO A 1 101 ? 18.089 -7.013 -12.707 1.00 79.75 101 PRO A N 1
ATOM 714 C CA . PRO A 1 101 ? 18.231 -7.856 -11.514 1.00 79.75 101 PRO A CA 1
ATOM 715 C C . PRO A 1 101 ? 18.575 -7.062 -10.241 1.00 79.75 101 PRO A C 1
ATOM 717 O O . PRO A 1 101 ? 18.222 -7.481 -9.140 1.00 79.75 101 PRO A O 1
ATOM 720 N N . ASP A 1 102 ? 19.230 -5.902 -10.371 1.00 87.81 102 ASP A N 1
ATOM 721 C CA . ASP A 1 102 ? 19.541 -5.019 -9.243 1.00 87.81 102 ASP A CA 1
ATOM 722 C C . ASP A 1 102 ? 18.595 -3.810 -9.203 1.00 87.81 102 ASP A C 1
ATOM 724 O O . ASP A 1 102 ? 18.637 -2.930 -10.058 1.00 87.81 102 ASP A O 1
ATOM 728 N N . TYR A 1 103 ? 17.778 -3.723 -8.150 1.00 85.56 103 TYR A N 1
ATOM 729 C CA . TYR A 1 103 ? 16.879 -2.592 -7.896 1.00 85.56 103 TYR A CA 1
ATOM 730 C C . TYR A 1 103 ? 17.603 -1.233 -7.861 1.00 85.56 103 TYR A C 1
ATOM 732 O O . TYR A 1 103 ? 17.018 -0.195 -8.182 1.00 85.56 103 TYR A O 1
ATOM 740 N N . ARG A 1 104 ? 18.882 -1.195 -7.459 1.00 87.94 104 ARG A N 1
ATOM 741 C CA . ARG A 1 104 ? 19.633 0.067 -7.371 1.00 87.94 104 ARG A CA 1
ATOM 742 C C . ARG A 1 104 ? 19.821 0.719 -8.738 1.00 87.94 104 ARG A C 1
ATOM 744 O O . ARG A 1 104 ? 19.750 1.949 -8.812 1.00 87.94 104 ARG A O 1
ATOM 751 N N . THR A 1 105 ? 19.969 -0.084 -9.792 1.00 89.00 105 THR A N 1
ATOM 752 C CA . THR A 1 105 ? 20.174 0.381 -11.171 1.00 89.00 105 THR A CA 1
ATOM 753 C C . THR A 1 105 ? 18.873 0.710 -11.900 1.00 89.00 105 THR A C 1
ATOM 755 O O . THR A 1 105 ? 18.910 1.211 -13.021 1.00 89.00 105 THR A O 1
ATOM 758 N N . TRP A 1 106 ? 17.715 0.483 -11.270 1.00 90.38 106 TRP A N 1
ATOM 759 C CA . TRP A 1 106 ? 16.425 0.785 -11.882 1.00 90.38 106 TRP A CA 1
ATOM 760 C C . TRP A 1 106 ? 16.255 2.281 -12.149 1.00 90.38 106 TRP A C 1
ATOM 762 O O . TRP A 1 106 ? 16.551 3.130 -11.294 1.00 90.38 106 TRP A O 1
ATOM 772 N N . GLY A 1 107 ? 15.701 2.582 -13.326 1.00 89.44 107 GLY A N 1
ATOM 773 C CA . GLY A 1 107 ? 15.273 3.926 -13.689 1.00 89.44 107 GLY A CA 1
ATOM 774 C C . GLY A 1 107 ? 14.118 4.431 -12.807 1.00 89.44 107 GLY A C 1
ATOM 775 O O . GLY A 1 107 ? 13.455 3.634 -12.134 1.00 89.44 107 GLY A O 1
ATOM 776 N N . PRO A 1 108 ? 13.842 5.748 -12.810 1.00 87.06 108 PRO A N 1
ATOM 777 C CA . PRO A 1 108 ? 12.814 6.352 -11.958 1.00 87.06 108 PRO A CA 1
ATOM 778 C C . PRO A 1 108 ? 11.429 5.708 -12.112 1.00 87.06 108 PRO A C 1
ATOM 780 O O . PRO A 1 108 ? 10.804 5.370 -11.111 1.00 87.06 108 PRO A O 1
ATOM 783 N N . THR A 1 109 ? 10.986 5.453 -13.348 1.00 85.94 109 THR A N 1
ATOM 784 C CA . THR A 1 109 ? 9.683 4.830 -13.641 1.00 85.94 109 THR A CA 1
ATOM 785 C C . THR A 1 109 ? 9.586 3.402 -13.106 1.00 85.94 109 THR A C 1
ATOM 787 O O . THR A 1 109 ? 8.591 3.046 -12.485 1.00 85.94 109 THR A O 1
ATOM 790 N N . ALA A 1 110 ? 10.642 2.595 -13.252 1.00 87.94 110 ALA A N 1
ATOM 791 C CA . ALA A 1 110 ? 10.671 1.233 -12.718 1.00 87.94 110 ALA A CA 1
ATOM 792 C C . ALA A 1 110 ? 10.606 1.222 -11.178 1.00 87.94 110 ALA A C 1
ATOM 794 O O . ALA A 1 110 ? 9.943 0.374 -10.584 1.00 87.94 110 ALA A O 1
ATOM 795 N N . LYS A 1 111 ? 11.224 2.206 -10.508 1.00 92.12 111 LYS A N 1
ATOM 796 C CA . LYS A 1 111 ? 11.142 2.346 -9.042 1.00 92.12 111 LYS A CA 1
ATOM 797 C C . LYS A 1 111 ? 9.735 2.703 -8.545 1.00 92.12 111 LYS A C 1
ATOM 799 O O . LYS A 1 111 ? 9.422 2.380 -7.405 1.00 92.12 111 LYS A O 1
ATOM 804 N N . LEU A 1 112 ? 8.879 3.304 -9.379 1.00 91.06 112 LEU A N 1
ATOM 805 C CA . LEU A 1 112 ? 7.464 3.534 -9.047 1.00 91.06 112 LEU A CA 1
ATOM 806 C C . LEU A 1 112 ? 6.629 2.249 -9.067 1.00 91.06 112 LEU A C 1
ATOM 808 O O . LEU A 1 112 ? 5.585 2.201 -8.429 1.00 91.06 112 LEU A O 1
ATOM 812 N N . VAL A 1 113 ? 7.071 1.208 -9.769 1.00 92.62 113 VAL A N 1
ATOM 813 C CA . VAL A 1 113 ? 6.375 -0.086 -9.805 1.00 92.62 113 VAL A CA 1
ATOM 814 C C . VAL A 1 113 ? 6.665 -0.887 -8.534 1.00 92.62 113 VAL A C 1
ATOM 816 O O . VAL A 1 113 ? 5.784 -1.533 -7.980 1.00 92.62 113 VAL A O 1
ATOM 819 N N . GLY A 1 114 ? 7.898 -0.816 -8.030 1.00 92.81 114 GLY A N 1
ATOM 820 C CA . GLY A 1 114 ? 8.340 -1.655 -6.917 1.00 92.81 114 GLY A CA 1
ATOM 821 C C . GLY A 1 114 ? 8.579 -3.108 -7.336 1.00 92.81 114 GLY A C 1
ATOM 822 O O . GLY A 1 114 ? 8.158 -3.563 -8.397 1.00 92.81 114 GLY A O 1
ATOM 823 N N . VAL A 1 115 ? 9.306 -3.846 -6.501 1.00 92.69 115 VAL A N 1
ATOM 824 C CA . VAL A 1 115 ? 9.786 -5.196 -6.830 1.00 92.69 115 VAL A CA 1
ATOM 825 C C . VAL A 1 115 ? 8.647 -6.203 -6.996 1.00 92.69 115 VAL A C 1
ATOM 827 O O . VAL A 1 115 ? 8.684 -7.007 -7.925 1.00 92.69 115 VAL A O 1
ATOM 830 N N . LEU A 1 116 ? 7.642 -6.179 -6.118 1.00 91.19 116 LEU A N 1
ATOM 831 C CA . LEU A 1 116 ? 6.580 -7.187 -6.133 1.00 91.19 116 LEU A CA 1
ATOM 832 C C . LEU A 1 116 ? 5.643 -7.015 -7.343 1.00 91.19 116 LEU A C 1
ATOM 834 O O . LEU A 1 116 ? 5.460 -7.989 -8.074 1.00 91.19 116 LEU A O 1
ATOM 838 N N . PRO A 1 117 ? 5.111 -5.813 -7.638 1.00 89.81 117 PRO A N 1
ATOM 839 C CA . PRO A 1 117 ? 4.305 -5.605 -8.840 1.00 89.81 117 PRO A CA 1
ATOM 840 C C . PRO A 1 117 ? 5.097 -5.819 -10.139 1.00 89.81 117 PRO A C 1
ATOM 842 O O . PRO A 1 117 ? 4.544 -6.335 -11.106 1.00 89.81 117 PRO A O 1
ATOM 845 N N . ALA A 1 118 ? 6.398 -5.510 -10.151 1.00 88.81 118 ALA A N 1
ATOM 846 C CA . ALA A 1 118 ? 7.275 -5.776 -11.293 1.00 88.81 118 ALA A CA 1
ATOM 847 C C . ALA A 1 118 ? 7.453 -7.277 -11.562 1.00 88.81 118 ALA A C 1
ATOM 849 O O . ALA A 1 118 ? 7.369 -7.715 -12.709 1.00 88.81 118 ALA A O 1
ATOM 850 N N . ALA A 1 119 ? 7.666 -8.076 -10.512 1.00 87.69 119 ALA A N 1
ATOM 851 C CA . ALA A 1 119 ? 7.771 -9.527 -10.633 1.00 87.69 119 ALA A CA 1
ATOM 852 C C . ALA A 1 119 ? 6.469 -10.142 -11.168 1.00 87.69 119 ALA A C 1
ATOM 854 O O . ALA A 1 119 ? 6.512 -11.023 -12.026 1.00 87.69 119 ALA A O 1
ATOM 855 N N . LEU A 1 120 ? 5.317 -9.637 -10.712 1.00 87.44 120 LEU A N 1
ATOM 856 C CA . LEU A 1 120 ? 4.009 -10.038 -11.228 1.00 87.44 120 LEU A CA 1
ATOM 857 C C . LEU A 1 120 ? 3.857 -9.686 -12.712 1.00 87.44 120 LEU A C 1
ATOM 859 O O . LEU A 1 120 ? 3.508 -10.558 -13.500 1.00 87.44 120 LEU A O 1
ATOM 863 N N . ALA A 1 121 ? 4.173 -8.449 -13.107 1.00 84.44 121 ALA A N 1
ATOM 864 C CA . ALA A 1 121 ? 4.120 -8.020 -14.506 1.00 84.44 121 ALA A CA 1
ATOM 865 C C . ALA A 1 121 ? 5.019 -8.883 -15.402 1.00 84.44 121 ALA A C 1
ATOM 867 O O . ALA A 1 121 ? 4.587 -9.350 -16.454 1.00 84.44 121 ALA A O 1
ATOM 868 N N . HIS A 1 122 ? 6.246 -9.166 -14.960 1.00 82.88 122 HIS A N 1
ATOM 869 C CA . HIS A 1 122 ? 7.166 -10.018 -15.706 1.00 82.88 122 HIS A CA 1
ATOM 870 C C . HIS A 1 122 ? 6.649 -11.455 -15.837 1.00 82.88 122 HIS A C 1
ATOM 872 O O . HIS A 1 122 ? 6.658 -12.008 -16.935 1.00 82.88 122 HIS A O 1
ATOM 878 N N . GLY A 1 123 ? 6.156 -12.045 -14.744 1.00 81.12 123 GLY A N 1
ATOM 879 C CA . GLY A 1 123 ? 5.603 -13.398 -14.747 1.00 81.12 123 GLY A CA 1
ATOM 880 C C . GLY A 1 123 ? 4.373 -13.534 -15.648 1.00 81.12 123 GLY A C 1
ATOM 881 O O . GLY A 1 123 ? 4.294 -14.473 -16.437 1.00 81.12 123 GLY A O 1
ATOM 882 N N . VAL A 1 124 ? 3.445 -12.572 -15.592 1.00 81.25 124 VAL A N 1
ATOM 883 C CA . VAL A 1 124 ? 2.254 -12.558 -16.457 1.00 81.25 124 VAL A CA 1
ATOM 884 C C . VAL A 1 124 ? 2.651 -12.412 -17.926 1.00 81.25 124 VAL A C 1
ATOM 886 O O . VAL A 1 124 ? 2.184 -13.184 -18.761 1.00 81.25 124 VAL A O 1
ATOM 889 N N . HIS A 1 125 ? 3.561 -11.489 -18.249 1.00 79.50 125 HIS A N 1
ATOM 890 C CA . HIS A 1 125 ? 4.031 -11.303 -19.624 1.00 79.50 125 HIS A CA 1
ATOM 891 C C . HIS A 1 125 ? 4.767 -12.531 -20.173 1.00 79.50 125 HIS A C 1
ATOM 893 O O . HIS A 1 125 ? 4.632 -12.829 -21.357 1.00 79.50 125 HIS A O 1
ATOM 899 N N . GLN A 1 126 ? 5.516 -13.261 -19.339 1.00 77.88 126 GLN A N 1
ATOM 900 C CA . GLN A 1 126 ? 6.143 -14.520 -19.750 1.00 77.88 126 GLN A CA 1
ATOM 901 C C . GLN A 1 126 ? 5.122 -15.638 -19.991 1.00 77.88 126 GLN A C 1
ATOM 903 O O . GLN A 1 126 ? 5.296 -16.422 -20.919 1.00 77.88 126 GLN A O 1
ATOM 908 N N . ALA A 1 127 ? 4.071 -15.722 -19.173 1.00 79.75 127 ALA A N 1
ATOM 909 C CA . ALA A 1 127 ? 3.089 -16.802 -19.252 1.00 79.75 127 ALA A CA 1
ATOM 910 C C . ALA A 1 127 ? 2.049 -16.606 -20.368 1.00 79.75 127 ALA A C 1
ATOM 912 O O . ALA A 1 127 ? 1.644 -17.578 -21.002 1.00 79.75 127 ALA A O 1
ATOM 913 N N . VAL A 1 128 ? 1.599 -15.368 -20.596 1.00 75.44 128 VAL A N 1
ATOM 914 C CA . VAL A 1 128 ? 0.451 -15.057 -21.474 1.00 75.44 128 VAL A CA 1
ATOM 915 C C . VAL A 1 128 ? 0.876 -14.274 -22.728 1.00 75.44 128 VAL A C 1
ATOM 917 O O . VAL A 1 128 ? 0.092 -14.096 -23.658 1.00 75.44 128 VAL A O 1
ATOM 920 N N . GLY A 1 129 ? 2.136 -13.836 -22.799 1.00 65.94 129 GLY A N 1
ATOM 921 C CA . GLY A 1 129 ? 2.621 -12.921 -23.830 1.00 65.94 129 GLY A CA 1
ATOM 922 C C . GLY A 1 129 ? 2.216 -11.473 -23.546 1.00 65.94 129 GLY A C 1
ATOM 923 O O . GLY A 1 129 ? 1.266 -11.195 -22.815 1.00 65.94 129 GLY A O 1
ATOM 924 N N . THR A 1 130 ? 2.938 -10.519 -24.137 1.00 62.06 130 THR A N 1
ATOM 925 C CA . THR A 1 130 ? 2.704 -9.082 -23.912 1.00 62.06 130 THR A CA 1
ATOM 926 C C . THR A 1 130 ? 1.290 -8.647 -24.290 1.00 62.06 130 THR A C 1
ATOM 928 O O . THR A 1 130 ? 0.738 -7.802 -23.608 1.00 62.06 130 THR A O 1
ATOM 931 N N . ALA A 1 131 ? 0.670 -9.256 -25.306 1.00 59.28 131 ALA A N 1
ATOM 932 C CA . ALA A 1 131 ? -0.695 -8.934 -25.733 1.00 59.28 131 ALA A CA 1
ATOM 933 C C . ALA A 1 131 ? -1.803 -9.442 -24.786 1.00 59.28 131 ALA A C 1
ATOM 935 O O . ALA A 1 131 ? -2.927 -8.966 -24.883 1.00 59.28 131 ALA A O 1
ATOM 936 N N . GLY A 1 132 ? -1.512 -10.401 -23.897 1.00 55.69 132 GLY A N 1
ATOM 937 C CA . GLY A 1 132 ? -2.476 -10.926 -22.921 1.00 55.69 132 GLY A CA 1
ATOM 938 C C . GLY A 1 132 ? -2.293 -10.397 -21.495 1.00 55.69 132 GLY A C 1
ATOM 939 O O . GLY A 1 132 ? -3.073 -10.754 -20.616 1.00 55.69 132 GLY A O 1
ATOM 940 N N . GLY A 1 133 ? -1.252 -9.593 -21.252 1.00 53.34 133 GLY A N 1
ATOM 941 C CA . GLY A 1 133 ? -0.932 -9.026 -19.937 1.00 53.34 133 GLY A CA 1
ATOM 942 C C . GLY A 1 133 ? -1.304 -7.552 -19.738 1.00 53.34 133 GLY A C 1
ATOM 943 O O . GLY A 1 133 ? -1.227 -7.084 -18.596 1.00 53.34 133 GLY A O 1
ATOM 944 N N . VAL A 1 134 ? -1.694 -6.855 -20.816 1.00 52.78 134 VAL A N 1
ATOM 945 C CA . VAL A 1 134 ? -2.201 -5.464 -20.835 1.00 52.78 134 VAL A CA 1
ATOM 946 C C . VAL A 1 134 ? -3.717 -5.430 -20.939 1.00 52.78 134 VAL A C 1
ATOM 948 O O . VAL A 1 134 ? -4.263 -6.215 -21.744 1.00 52.78 134 VAL A O 1
#